Protein AF-A0A840DZH3-F1 (afdb_monome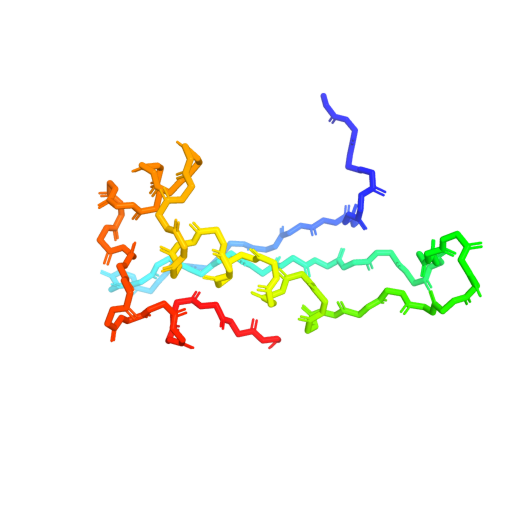r_lite)

Sequence (75 aa):
MVPALVTHWDVSDDGHSTVVAFHFRDSLKFHNGRPVNANDFVGDMMRIVKLQMAKAEIFNEYRILEQNVDDAFYP

Structure (mmCIF, N/CA/C/O backbone):
data_AF-A0A840DZH3-F1
#
_entry.id   AF-A0A840DZH3-F1
#
loop_
_atom_site.group_PDB
_atom_site.id
_atom_site.type_symbol
_atom_site.label_atom_id
_atom_site.label_alt_id
_atom_site.label_comp_id
_atom_site.label_asym_id
_atom_site.label_entity_id
_atom_site.label_seq_id
_atom_site.pdbx_PDB_ins_code
_atom_site.Cartn_x
_atom_site.Cartn_y
_atom_site.Cartn_z
_atom_site.occupancy
_atom_site.B_iso_or_equiv
_atom_site.auth_seq_id
_atom_site.auth_comp_id
_atom_site.auth_asym_id
_atom_site.auth_atom_id
_atom_site.pdbx_PDB_model_num
ATOM 1 N N . MET A 1 1 ? 7.331 16.602 -7.047 1.00 50.44 1 MET A N 1
ATOM 2 C CA . MET A 1 1 ? 7.594 15.180 -6.732 1.00 50.44 1 MET A CA 1
ATOM 3 C C . MET A 1 1 ? 7.337 14.354 -7.981 1.00 50.44 1 MET A C 1
ATOM 5 O O . MET A 1 1 ? 6.291 14.532 -8.585 1.00 50.44 1 MET A O 1
ATOM 9 N N . VAL A 1 2 ? 8.309 13.551 -8.423 1.00 50.25 2 VAL A N 1
ATOM 10 C CA . VAL A 1 2 ? 8.176 12.682 -9.607 1.00 50.25 2 VAL A CA 1
ATOM 11 C C . VAL A 1 2 ? 7.848 11.266 -9.121 1.00 50.25 2 VAL A C 1
ATOM 13 O O . VAL A 1 2 ? 8.574 10.771 -8.256 1.00 50.25 2 VAL A O 1
ATOM 16 N N . PRO A 1 3 ? 6.794 10.604 -9.632 1.00 59.66 3 PRO A N 1
ATOM 17 C CA . PRO A 1 3 ? 6.475 9.229 -9.256 1.00 59.66 3 PRO A CA 1
ATOM 18 C C . PRO A 1 3 ? 7.600 8.257 -9.647 1.00 59.66 3 PRO A C 1
ATOM 20 O O . PRO A 1 3 ? 7.840 8.009 -10.833 1.00 59.66 3 PRO A O 1
ATOM 23 N N . ALA A 1 4 ? 8.308 7.722 -8.647 1.00 74.88 4 ALA A N 1
ATOM 24 C CA . ALA A 1 4 ? 9.409 6.776 -8.854 1.00 74.88 4 ALA A CA 1
ATOM 25 C C . ALA A 1 4 ? 8.920 5.327 -9.041 1.00 74.88 4 ALA A C 1
ATOM 27 O O . ALA A 1 4 ? 9.495 4.584 -9.831 1.00 74.88 4 ALA A O 1
ATOM 28 N N . LEU A 1 5 ? 7.846 4.943 -8.343 1.00 81.62 5 LEU A N 1
ATOM 29 C CA . LEU A 1 5 ? 7.300 3.577 -8.335 1.00 81.62 5 LEU A CA 1
ATOM 30 C C . LEU A 1 5 ? 6.076 3.434 -9.253 1.00 81.62 5 LEU A C 1
ATOM 32 O O . LEU A 1 5 ? 5.988 2.515 -10.063 1.00 81.62 5 LEU A O 1
ATOM 36 N N . VAL A 1 6 ? 5.147 4.380 -9.169 1.00 86.44 6 VAL A N 1
ATOM 37 C CA . VAL A 1 6 ? 3.890 4.341 -9.923 1.00 86.44 6 VAL A CA 1
ATOM 38 C C . VAL A 1 6 ? 3.963 5.237 -11.155 1.00 86.44 6 VAL A C 1
ATOM 40 O O . VAL A 1 6 ? 4.780 6.155 -11.219 1.00 86.44 6 VAL A O 1
ATOM 43 N N . THR A 1 7 ? 3.147 4.951 -12.161 1.00 88.62 7 THR A N 1
ATOM 44 C CA . THR A 1 7 ? 2.939 5.823 -13.324 1.00 88.62 7 THR A CA 1
ATOM 45 C C . THR A 1 7 ? 1.869 6.868 -13.026 1.00 88.62 7 THR A C 1
ATOM 47 O O . THR A 1 7 ? 2.051 8.036 -13.357 1.00 88.62 7 THR A O 1
ATOM 50 N N . HIS A 1 8 ? 0.793 6.449 -12.361 1.00 90.38 8 HIS A N 1
ATOM 51 C CA . HIS A 1 8 ? -0.344 7.265 -11.952 1.00 90.38 8 HIS A CA 1
ATOM 52 C C . HIS A 1 8 ? -1.121 6.559 -10.832 1.00 90.38 8 HIS A C 1
ATOM 54 O O . HIS A 1 8 ? -0.773 5.448 -10.419 1.00 90.38 8 HIS A O 1
ATOM 60 N N . TRP A 1 9 ? -2.157 7.225 -10.332 1.00 93.12 9 TRP A N 1
ATOM 61 C CA . TRP A 1 9 ? -3.141 6.649 -9.429 1.00 93.12 9 TRP A CA 1
ATOM 62 C C . TRP A 1 9 ? -4.535 7.139 -9.809 1.00 93.12 9 TRP A C 1
ATOM 64 O O . TRP A 1 9 ? -4.683 8.269 -10.281 1.00 93.12 9 TRP A O 1
ATOM 74 N N . ASP A 1 10 ? -5.531 6.301 -9.559 1.00 94.88 10 ASP A N 1
ATOM 75 C CA . ASP A 1 10 ? -6.940 6.660 -9.655 1.00 94.88 10 ASP A CA 1
ATOM 76 C C . ASP A 1 10 ? -7.506 6.873 -8.254 1.00 94.88 10 ASP A C 1
ATOM 78 O O . ASP A 1 10 ? -7.094 6.217 -7.295 1.00 94.88 10 ASP A O 1
ATOM 82 N N . VAL A 1 11 ? -8.457 7.795 -8.136 1.00 95.19 11 VAL A N 1
ATOM 83 C CA . VAL A 1 11 ? -9.221 8.009 -6.905 1.00 95.19 11 VAL A CA 1
ATOM 84 C C . VAL A 1 11 ? -10.692 7.822 -7.233 1.00 95.19 11 VAL A C 1
ATOM 86 O O . VAL A 1 11 ? -11.211 8.489 -8.129 1.00 95.19 11 VAL A O 1
ATOM 89 N N . SER A 1 12 ? -11.359 6.936 -6.503 1.00 94.81 12 SER A N 1
ATOM 90 C CA . SER A 1 12 ? -12.810 6.764 -6.561 1.00 94.81 12 SER A CA 1
ATOM 91 C C . SER A 1 12 ? -13.407 6.948 -5.176 1.00 94.81 12 SER A C 1
ATOM 93 O O . SER A 1 12 ? -12.849 6.460 -4.195 1.00 94.81 12 SER A O 1
ATOM 95 N N . ASP A 1 13 ? -14.542 7.631 -5.106 1.00 93.81 13 ASP A N 1
ATOM 96 C CA . ASP A 1 13 ? -15.282 7.854 -3.869 1.00 93.81 13 ASP A CA 1
ATOM 97 C C . ASP A 1 13 ? -16.761 7.565 -4.124 1.00 93.81 13 ASP A C 1
ATOM 99 O O . ASP A 1 13 ? -17.339 8.089 -5.082 1.00 93.81 13 ASP A O 1
ATOM 103 N N . ASP A 1 14 ? -17.354 6.697 -3.310 1.00 92.69 14 ASP A N 1
ATOM 104 C CA . ASP A 1 14 ? -18.767 6.315 -3.399 1.00 92.69 14 ASP A CA 1
ATOM 105 C C . ASP A 1 14 ? -19.642 6.948 -2.299 1.00 92.69 14 ASP A C 1
ATOM 107 O O . ASP A 1 14 ? -20.807 6.585 -2.135 1.00 92.69 14 ASP A O 1
ATOM 111 N N . GLY A 1 15 ? -19.101 7.907 -1.541 1.00 87.38 15 GLY A N 1
ATOM 112 C CA . GLY A 1 15 ? -19.744 8.540 -0.389 1.00 87.38 15 GLY A CA 1
ATOM 113 C C . GLY A 1 15 ? -19.661 7.721 0.904 1.00 87.38 15 GLY A C 1
ATOM 114 O O . GLY A 1 15 ? -20.014 8.233 1.968 1.00 87.38 15 GLY A O 1
ATOM 115 N N . HIS A 1 16 ? -19.177 6.478 0.836 1.00 86.44 16 HIS A N 1
ATOM 116 C CA . HIS A 1 16 ? -18.941 5.598 1.982 1.00 86.44 16 HIS A CA 1
ATOM 117 C C . HIS A 1 16 ? -17.457 5.280 2.174 1.00 86.44 16 HIS A C 1
ATOM 119 O O . HIS A 1 16 ? -17.011 5.071 3.304 1.00 86.44 16 HIS A O 1
ATOM 125 N N . SER A 1 17 ? -16.700 5.247 1.083 1.00 85.19 17 SER A N 1
ATOM 126 C CA . SER A 1 17 ? -15.298 4.873 1.041 1.00 85.19 17 SER A CA 1
ATOM 127 C C . SER A 1 17 ? -14.565 5.628 -0.064 1.00 85.19 17 SER A C 1
ATOM 129 O O . SER A 1 17 ? -15.079 5.814 -1.166 1.00 85.19 17 SER A O 1
ATOM 131 N N . THR A 1 18 ? -13.331 6.033 0.231 1.00 91.50 18 THR A N 1
ATOM 132 C CA . THR A 1 18 ? -12.397 6.553 -0.767 1.00 91.50 18 THR A CA 1
ATOM 133 C C . THR A 1 18 ? -11.366 5.470 -1.060 1.00 91.50 18 THR A C 1
ATOM 135 O O . THR A 1 18 ? -10.631 5.048 -0.166 1.00 91.50 18 THR A O 1
ATOM 138 N N . VAL A 1 19 ? -11.286 5.036 -2.314 1.00 92.94 19 VAL A N 1
ATOM 139 C CA . VAL A 1 19 ? -10.300 4.064 -2.794 1.00 92.94 19 VAL A CA 1
ATOM 140 C C . VAL A 1 19 ? -9.261 4.790 -3.638 1.00 92.94 19 VAL A C 1
ATOM 142 O O . VAL A 1 19 ? -9.602 5.550 -4.546 1.00 92.94 19 VAL A O 1
ATOM 145 N N . VAL A 1 20 ? -7.984 4.538 -3.345 1.00 92.44 20 VAL A N 1
ATOM 146 C CA . VAL A 1 20 ? -6.846 5.040 -4.123 1.00 92.44 20 VAL A CA 1
ATOM 147 C C . VAL A 1 20 ? -6.138 3.855 -4.773 1.00 92.44 20 VAL A C 1
ATOM 149 O O . VAL A 1 20 ? -5.481 3.073 -4.087 1.00 92.44 20 VAL A O 1
ATOM 152 N N . ALA A 1 21 ? -6.268 3.720 -6.092 1.00 93.75 21 ALA A N 1
ATOM 153 C CA . ALA A 1 21 ? -5.664 2.634 -6.859 1.00 93.75 21 ALA A CA 1
ATOM 154 C C . ALA A 1 21 ? -4.337 3.087 -7.478 1.00 93.75 21 ALA A C 1
ATOM 156 O O . ALA A 1 21 ? -4.292 4.068 -8.218 1.00 93.75 21 ALA A O 1
ATOM 157 N N . PHE A 1 22 ? -3.24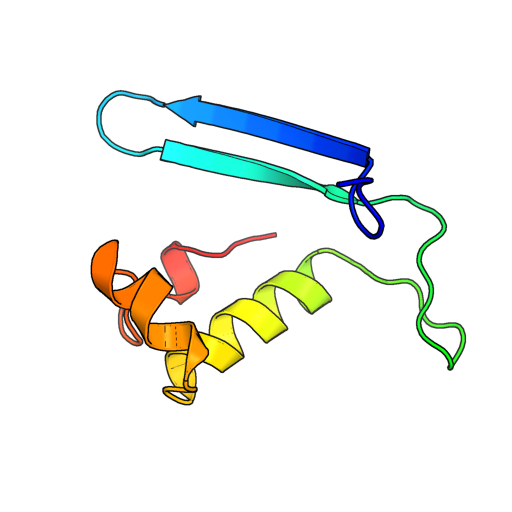6 2.379 -7.187 1.00 91.06 22 PHE A N 1
ATOM 158 C CA . PHE A 1 22 ? -1.902 2.725 -7.652 1.00 91.06 22 PHE A CA 1
ATOM 159 C C . PHE A 1 22 ? -1.473 1.864 -8.841 1.00 91.06 22 PHE A C 1
ATOM 161 O O . PHE A 1 22 ? -1.424 0.640 -8.740 1.00 91.06 22 PHE A O 1
ATOM 168 N N . HIS A 1 23 ? -1.053 2.499 -9.936 1.00 91.12 23 HIS A N 1
ATOM 169 C CA . HIS A 1 23 ? -0.608 1.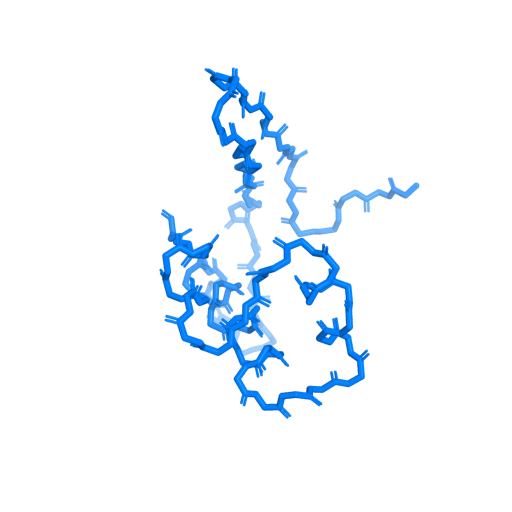795 -11.142 1.00 91.12 23 HIS A CA 1
ATOM 170 C C . HIS A 1 23 ? 0.913 1.769 -11.232 1.00 91.12 23 HIS A C 1
ATOM 172 O O . HIS A 1 23 ? 1.556 2.788 -11.496 1.00 91.12 23 HIS A O 1
ATOM 178 N N . PHE A 1 24 ? 1.511 0.602 -11.006 1.00 88.56 24 PHE A N 1
ATOM 179 C CA . PHE A 1 24 ? 2.965 0.422 -10.973 1.00 88.56 24 PHE A CA 1
ATOM 180 C C . PHE A 1 24 ? 3.584 0.483 -12.373 1.00 88.56 24 PHE A C 1
ATOM 182 O O . PHE A 1 24 ? 2.938 0.205 -13.378 1.00 88.56 24 PHE A O 1
ATOM 189 N N . ARG A 1 25 ? 4.862 0.864 -12.451 1.00 87.94 25 ARG A N 1
ATOM 190 C CA . ARG A 1 25 ? 5.640 0.742 -13.693 1.00 87.94 25 ARG A CA 1
ATOM 191 C C . ARG A 1 25 ? 6.012 -0.725 -13.928 1.00 87.94 25 ARG A C 1
ATOM 193 O O . ARG A 1 25 ? 6.600 -1.349 -13.048 1.00 87.94 25 ARG A O 1
ATOM 200 N N . ASP A 1 26 ? 5.810 -1.220 -15.146 1.00 82.06 26 ASP A N 1
ATOM 201 C CA . ASP A 1 26 ? 6.126 -2.612 -15.521 1.00 82.06 26 ASP A CA 1
ATOM 202 C C . ASP A 1 26 ? 7.617 -2.972 -15.391 1.00 82.06 26 ASP A C 1
ATOM 204 O O . ASP A 1 26 ? 7.993 -4.134 -15.253 1.00 82.06 26 ASP A O 1
ATOM 208 N N . SER A 1 27 ? 8.501 -1.973 -15.447 1.00 82.06 27 SER A N 1
ATOM 209 C CA . SER A 1 27 ? 9.951 -2.174 -15.453 1.00 82.06 27 SER A CA 1
ATOM 210 C C . SER A 1 27 ? 10.589 -2.223 -14.060 1.00 82.06 27 SER A C 1
ATOM 212 O O . SER A 1 27 ? 11.818 -2.205 -13.963 1.00 82.06 27 SER A O 1
ATOM 214 N N . LEU A 1 28 ? 9.802 -2.229 -12.980 1.00 87.88 28 LEU A N 1
ATOM 215 C CA . LEU A 1 28 ? 10.344 -2.233 -11.623 1.00 87.88 28 LEU A CA 1
ATOM 216 C C . LEU A 1 28 ? 10.932 -3.593 -11.255 1.00 87.88 28 LEU A C 1
ATOM 218 O O . LEU A 1 28 ? 10.267 -4.627 -11.315 1.00 87.88 28 LEU A O 1
ATOM 222 N N . LYS A 1 29 ? 12.188 -3.575 -10.809 1.00 90.06 29 LYS A N 1
ATOM 223 C CA . LYS A 1 29 ? 12.893 -4.749 -10.301 1.00 90.06 29 LYS A CA 1
ATOM 224 C C . LYS A 1 29 ? 13.609 -4.402 -9.007 1.00 90.06 29 LYS A C 1
ATOM 226 O O . LYS A 1 29 ? 14.189 -3.324 -8.882 1.00 90.06 29 LYS A O 1
ATOM 231 N N . PHE A 1 30 ? 13.603 -5.337 -8.068 1.00 88.88 30 PHE A N 1
ATOM 232 C CA . PHE A 1 30 ? 14.483 -5.282 -6.908 1.00 88.88 30 PHE A CA 1
ATOM 233 C C . PHE A 1 30 ? 15.947 -5.454 -7.336 1.00 88.88 30 PHE A C 1
ATOM 235 O O . PHE A 1 30 ? 16.244 -5.924 -8.436 1.00 88.88 30 PHE A O 1
ATOM 242 N N . HIS A 1 31 ? 16.882 -5.132 -6.440 1.00 89.38 31 HIS A N 1
ATOM 243 C CA . HIS A 1 31 ? 18.323 -5.270 -6.693 1.00 89.38 31 HIS A CA 1
ATOM 244 C C . HIS A 1 31 ? 18.749 -6.707 -7.061 1.00 89.38 31 HIS A C 1
ATOM 246 O O . HIS A 1 31 ? 19.786 -6.903 -7.683 1.00 89.38 31 HIS A O 1
ATOM 252 N N . ASN A 1 32 ? 17.956 -7.716 -6.683 1.00 91.75 32 ASN A N 1
ATOM 253 C CA . ASN A 1 32 ? 18.174 -9.126 -7.018 1.00 91.75 32 ASN A CA 1
ATOM 254 C C . ASN A 1 32 ? 17.543 -9.547 -8.362 1.00 91.75 32 ASN A C 1
ATOM 256 O O . ASN A 1 32 ? 17.546 -10.728 -8.694 1.00 91.75 32 ASN A O 1
ATOM 260 N N . GLY A 1 33 ? 16.973 -8.607 -9.122 1.00 92.19 33 GLY A N 1
ATOM 261 C CA . GLY A 1 33 ? 16.369 -8.847 -10.433 1.00 92.19 33 GLY A CA 1
ATOM 262 C C . GLY A 1 33 ? 14.918 -9.336 -10.409 1.00 92.19 33 GLY A C 1
ATOM 263 O O . GLY A 1 33 ? 14.304 -9.402 -11.477 1.00 92.19 33 GLY A O 1
ATOM 264 N N . ARG A 1 34 ? 14.342 -9.634 -9.235 1.00 92.75 34 ARG A N 1
ATOM 265 C CA . ARG A 1 34 ? 12.928 -10.019 -9.108 1.00 92.75 34 ARG A CA 1
ATOM 266 C C . ARG A 1 34 ? 12.025 -8.835 -9.492 1.00 92.75 34 ARG A C 1
ATOM 268 O O . ARG A 1 34 ? 12.280 -7.731 -9.002 1.00 92.75 34 ARG A O 1
ATOM 275 N N . PRO A 1 35 ? 10.985 -9.029 -10.325 1.00 90.25 35 PRO A N 1
ATOM 276 C CA . PRO A 1 35 ? 10.022 -7.972 -10.613 1.00 90.25 35 PRO A CA 1
ATOM 277 C C . PRO A 1 35 ? 9.264 -7.573 -9.343 1.00 90.25 35 PRO A C 1
ATOM 279 O O . PRO A 1 35 ? 8.947 -8.427 -8.511 1.00 90.25 35 PRO A O 1
ATOM 282 N N . VAL A 1 36 ? 8.986 -6.280 -9.206 1.00 89.00 36 VAL A N 1
ATOM 283 C CA . VAL A 1 36 ? 8.099 -5.759 -8.159 1.00 89.00 36 VAL A CA 1
ATOM 284 C C . VAL A 1 36 ? 6.656 -6.010 -8.587 1.00 89.00 36 VAL A C 1
ATOM 286 O O . VAL A 1 36 ? 6.312 -5.766 -9.741 1.00 89.00 36 VAL A O 1
ATOM 289 N N . ASN A 1 37 ? 5.812 -6.480 -7.672 1.00 87.88 37 ASN A N 1
ATOM 290 C CA . ASN A 1 37 ? 4.373 -6.606 -7.901 1.00 87.88 37 ASN A CA 1
ATOM 291 C C . ASN A 1 37 ? 3.557 -5.928 -6.784 1.00 87.88 37 ASN A C 1
ATOM 293 O O . ASN A 1 37 ? 4.107 -5.519 -5.762 1.00 87.88 37 ASN A O 1
ATOM 297 N N . ALA A 1 38 ? 2.239 -5.817 -6.977 1.00 89.56 38 ALA A N 1
ATOM 298 C CA . ALA A 1 38 ? 1.338 -5.153 -6.031 1.00 89.56 38 ALA A CA 1
ATOM 299 C C . ALA A 1 38 ? 1.364 -5.776 -4.622 1.00 89.56 38 ALA A C 1
ATOM 301 O O . ALA A 1 38 ? 1.321 -5.048 -3.632 1.00 89.56 38 ALA A O 1
ATOM 302 N N . ASN A 1 39 ? 1.531 -7.100 -4.508 1.00 91.75 39 ASN A N 1
ATOM 303 C CA . ASN A 1 39 ? 1.602 -7.773 -3.206 1.00 91.75 39 ASN A CA 1
ATOM 304 C C . ASN A 1 39 ? 2.835 -7.357 -2.397 1.00 91.75 39 ASN A C 1
ATOM 306 O O . ASN A 1 39 ? 2.762 -7.313 -1.173 1.00 91.75 39 ASN A O 1
ATOM 310 N N . ASP A 1 40 ? 3.955 -7.035 -3.056 1.00 91.31 40 ASP A N 1
ATOM 311 C CA . ASP A 1 40 ? 5.147 -6.537 -2.360 1.00 91.31 40 ASP A CA 1
ATOM 312 C C . ASP A 1 40 ? 4.845 -5.208 -1.653 1.00 91.31 40 ASP A C 1
ATOM 314 O O . ASP A 1 40 ? 5.236 -5.004 -0.506 1.00 91.31 40 ASP A O 1
ATOM 318 N N . PHE A 1 41 ? 4.099 -4.327 -2.324 1.00 90.19 41 PHE A N 1
ATOM 319 C CA . PHE A 1 41 ? 3.689 -3.046 -1.762 1.00 90.19 41 PHE A CA 1
ATOM 320 C C . PHE A 1 41 ? 2.646 -3.213 -0.652 1.00 90.19 41 PHE A C 1
ATOM 322 O O . PHE A 1 41 ? 2.819 -2.669 0.437 1.00 90.19 41 PHE A O 1
ATOM 329 N N . VAL A 1 42 ? 1.596 -4.002 -0.900 1.00 93.44 42 VAL A N 1
ATOM 330 C CA . VAL A 1 42 ? 0.539 -4.291 0.084 1.00 93.44 42 VAL A CA 1
ATOM 331 C C . VAL A 1 42 ? 1.132 -4.897 1.357 1.00 93.44 42 VAL A C 1
ATOM 333 O O . VAL A 1 42 ? 0.831 -4.435 2.456 1.00 93.44 42 VAL A O 1
ATOM 336 N N . GLY A 1 43 ? 2.044 -5.864 1.223 1.00 93.38 43 GLY A N 1
ATOM 337 C CA . GLY A 1 43 ? 2.709 -6.495 2.361 1.00 93.38 43 GLY A CA 1
ATOM 338 C C . GLY A 1 43 ? 3.528 -5.512 3.200 1.00 93.38 43 GLY A C 1
ATOM 339 O O . GLY A 1 43 ? 3.489 -5.572 4.431 1.00 93.38 43 GLY A O 1
ATOM 340 N N . ASP A 1 44 ? 4.229 -4.570 2.564 1.00 92.50 44 ASP A N 1
ATOM 341 C CA . ASP A 1 44 ? 4.973 -3.532 3.282 1.00 92.50 44 ASP A CA 1
ATOM 342 C C . ASP A 1 44 ? 4.052 -2.555 4.026 1.00 92.50 44 ASP A C 1
ATOM 344 O O . ASP A 1 44 ? 4.331 -2.204 5.176 1.00 92.50 44 ASP A O 1
ATOM 348 N N . MET A 1 45 ? 2.932 -2.161 3.418 1.00 94.12 45 MET A N 1
ATOM 349 C CA . MET A 1 45 ? 1.934 -1.289 4.047 1.00 94.12 45 MET A CA 1
ATOM 350 C C . MET A 1 45 ? 1.279 -1.970 5.253 1.00 94.12 45 MET A C 1
ATOM 352 O O . MET A 1 45 ? 1.249 -1.402 6.348 1.00 94.12 45 MET A O 1
ATOM 356 N N . MET A 1 46 ? 0.862 -3.229 5.091 1.00 95.25 46 MET A N 1
ATOM 357 C CA . MET A 1 46 ? 0.347 -4.051 6.187 1.00 95.25 46 MET A CA 1
ATOM 358 C C . MET A 1 46 ? 1.366 -4.175 7.321 1.00 95.25 46 MET A C 1
ATOM 360 O O . MET A 1 46 ? 1.016 -4.030 8.490 1.00 95.25 46 MET A O 1
ATOM 364 N N . ARG A 1 47 ? 2.645 -4.398 6.995 1.00 95.81 47 ARG A N 1
ATOM 365 C CA . ARG A 1 47 ? 3.726 -4.524 7.981 1.00 95.81 47 ARG A CA 1
ATOM 366 C C . ARG A 1 47 ? 3.931 -3.246 8.794 1.00 95.81 47 ARG A C 1
ATOM 368 O O . ARG A 1 47 ? 4.153 -3.348 9.998 1.00 95.81 47 ARG A O 1
ATOM 375 N N . ILE A 1 48 ? 3.859 -2.068 8.169 1.00 95.75 48 ILE A N 1
ATOM 376 C CA . ILE A 1 48 ? 3.986 -0.776 8.869 1.00 95.75 48 ILE A CA 1
ATOM 377 C C . ILE A 1 48 ? 2.932 -0.655 9.974 1.00 95.75 48 ILE A C 1
ATOM 379 O O . ILE A 1 48 ? 3.275 -0.269 11.093 1.00 95.75 48 ILE A O 1
ATOM 383 N N . VAL A 1 49 ? 1.683 -1.021 9.673 1.00 96.00 49 VAL A N 1
ATOM 384 C CA . VAL A 1 49 ? 0.560 -0.958 10.620 1.00 96.00 49 VAL A CA 1
ATOM 385 C C . VAL A 1 49 ? 0.650 -2.075 11.663 1.00 96.00 49 VAL A C 1
ATOM 387 O O . VAL A 1 49 ? 0.624 -1.791 12.858 1.00 96.00 49 VAL A O 1
ATOM 390 N N . LYS A 1 50 ? 0.827 -3.337 11.246 1.00 95.38 50 LYS A N 1
ATOM 391 C CA . LYS A 1 50 ? 0.874 -4.501 12.157 1.00 95.38 50 LYS A CA 1
ATOM 392 C C . LYS A 1 50 ? 2.024 -4.421 13.163 1.00 95.38 50 LYS A C 1
ATOM 394 O O . LYS A 1 50 ? 1.882 -4.852 14.298 1.00 95.38 50 LYS A O 1
ATOM 399 N N . LEU A 1 51 ? 3.161 -3.844 12.773 1.00 95.88 51 LEU A N 1
ATOM 400 C CA . LEU A 1 51 ? 4.318 -3.676 13.660 1.00 95.88 51 LEU A CA 1
ATOM 401 C C . LEU A 1 51 ? 4.360 -2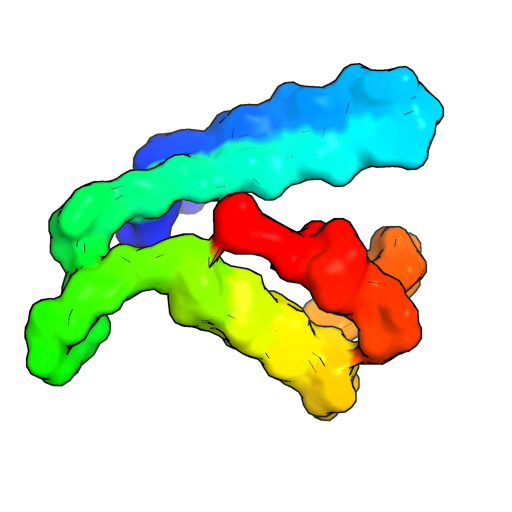.311 14.364 1.00 95.88 51 LEU A C 1
ATOM 403 O O . LEU A 1 51 ? 5.374 -2.003 14.990 1.00 95.88 51 LEU A O 1
ATOM 407 N N . GLN A 1 52 ? 3.304 -1.495 14.248 1.00 91.75 52 GLN A N 1
ATOM 408 C CA . GLN A 1 52 ? 3.182 -0.179 14.893 1.00 91.75 52 GLN A CA 1
ATOM 409 C C . GLN A 1 52 ? 4.436 0.695 14.704 1.00 91.75 52 GLN A C 1
ATOM 411 O O . GLN A 1 52 ? 4.973 1.292 15.637 1.00 91.75 52 GLN A O 1
ATOM 416 N N . MET A 1 53 ? 4.948 0.746 13.471 1.00 93.69 53 MET A N 1
ATOM 417 C CA . MET A 1 53 ? 6.118 1.565 13.148 1.00 93.69 53 MET A CA 1
ATOM 418 C C . MET A 1 53 ? 5.777 3.055 13.246 1.00 93.69 53 MET A C 1
ATOM 420 O O . MET A 1 53 ? 4.616 3.427 13.154 1.00 93.69 53 MET A O 1
ATOM 424 N N . ALA A 1 54 ? 6.776 3.942 13.319 1.00 86.25 54 ALA A N 1
ATOM 425 C CA . ALA A 1 54 ? 6.536 5.392 13.411 1.00 86.25 54 ALA A CA 1
ATOM 426 C C . ALA A 1 54 ? 5.610 5.955 12.306 1.00 86.25 54 ALA A C 1
ATOM 428 O O . ALA A 1 54 ? 4.933 6.951 12.511 1.00 86.25 54 ALA A O 1
ATOM 429 N N . LYS A 1 55 ? 5.552 5.314 11.130 1.00 86.06 55 LYS A N 1
ATOM 430 C CA . LYS A 1 55 ? 4.654 5.706 10.028 1.00 86.06 55 LYS A CA 1
ATOM 431 C C . LYS A 1 55 ? 3.215 5.183 10.164 1.00 86.06 55 LYS A C 1
ATOM 433 O O . LYS A 1 55 ? 2.380 5.562 9.351 1.00 86.06 55 LYS A O 1
ATOM 438 N N . ALA A 1 56 ? 2.922 4.336 11.151 1.00 90.94 56 ALA A N 1
ATOM 439 C CA . ALA A 1 56 ? 1.584 3.811 11.418 1.00 90.94 56 ALA A CA 1
ATOM 440 C C . ALA A 1 56 ? 0.605 4.902 11.874 1.00 90.94 56 ALA A C 1
ATOM 442 O O . ALA A 1 56 ? -0.587 4.787 11.615 1.00 90.94 56 ALA A O 1
ATOM 443 N N . GLU A 1 57 ? 1.106 5.979 12.490 1.00 91.00 57 GLU A N 1
ATOM 444 C CA . GLU A 1 57 ? 0.287 7.092 12.989 1.00 91.00 57 GLU A CA 1
ATOM 445 C C . GLU A 1 57 ? -0.611 7.690 11.897 1.00 91.00 57 GLU A C 1
ATOM 447 O O . GLU A 1 57 ? -1.805 7.863 12.124 1.00 91.00 57 GLU A O 1
ATOM 452 N N . ILE A 1 58 ? -0.084 7.856 10.676 1.00 91.50 58 ILE A N 1
ATOM 453 C CA . ILE A 1 58 ? -0.859 8.342 9.523 1.00 91.50 58 ILE A CA 1
ATOM 454 C C . ILE A 1 58 ? -2.041 7.412 9.219 1.00 91.50 58 ILE A C 1
ATOM 456 O O . ILE A 1 58 ? -3.123 7.885 8.908 1.00 91.50 58 ILE A O 1
ATOM 460 N N . PHE A 1 59 ? -1.875 6.092 9.313 1.00 93.06 59 PHE A N 1
ATOM 461 C CA . PHE A 1 59 ? -2.957 5.135 9.043 1.00 93.06 59 PHE A CA 1
ATOM 462 C C . PHE A 1 59 ? -3.988 5.102 10.177 1.00 93.06 59 PHE A C 1
ATOM 464 O O . PHE A 1 59 ? -5.191 5.015 9.916 1.00 93.06 59 PHE A O 1
ATOM 471 N N . ASN A 1 60 ? -3.534 5.272 11.420 1.00 91.81 60 ASN A N 1
ATOM 472 C CA . ASN A 1 60 ? -4.405 5.351 12.589 1.00 91.81 60 ASN A CA 1
ATOM 473 C C . ASN A 1 60 ? -5.373 6.546 12.502 1.00 91.81 60 ASN A C 1
ATOM 475 O O . ASN A 1 60 ? -6.533 6.410 12.895 1.00 91.81 60 ASN A O 1
ATOM 479 N N . GLU A 1 61 ? -4.938 7.687 11.948 1.00 92.06 61 GLU A N 1
ATOM 480 C CA . GLU A 1 61 ? -5.794 8.864 11.704 1.00 92.06 61 GLU A CA 1
ATOM 481 C C . GLU A 1 61 ? -7.004 8.534 10.812 1.00 92.06 61 GLU A C 1
ATOM 483 O O . GLU A 1 61 ? -8.109 9.020 11.057 1.00 92.06 61 GLU A O 1
ATOM 488 N N . TYR A 1 62 ? -6.826 7.635 9.839 1.00 90.56 62 TYR A N 1
ATOM 489 C CA . TYR A 1 62 ? -7.893 7.124 8.968 1.00 90.56 62 TYR A CA 1
ATOM 490 C C . TYR A 1 62 ? -8.572 5.859 9.515 1.00 90.56 62 TYR A C 1
ATOM 492 O O . TYR A 1 62 ? -9.352 5.223 8.810 1.00 90.56 62 TYR A O 1
ATOM 500 N N . ARG A 1 63 ? -8.309 5.490 10.777 1.00 92.56 63 ARG A N 1
ATOM 501 C CA . ARG A 1 63 ? -8.828 4.277 11.437 1.00 92.56 63 ARG A CA 1
ATOM 502 C C . ARG A 1 63 ? -8.440 2.972 10.735 1.00 92.56 63 ARG A C 1
ATOM 504 O O . ARG A 1 63 ? -9.139 1.967 10.880 1.00 92.56 63 ARG A O 1
ATOM 511 N N . ILE A 1 64 ? -7.316 2.976 10.024 1.00 94.62 64 ILE A N 1
ATOM 512 C CA . ILE A 1 64 ? -6.667 1.768 9.521 1.00 94.62 64 ILE A CA 1
ATOM 513 C C . ILE A 1 64 ? -5.741 1.269 10.632 1.00 94.62 64 ILE A C 1
ATOM 515 O O . ILE A 1 64 ? -4.717 1.875 10.934 1.00 94.62 64 ILE A O 1
ATOM 519 N N . LEU A 1 65 ? -6.152 0.183 11.273 1.00 95.00 65 LEU A N 1
ATOM 520 C CA . LEU A 1 65 ? -5.567 -0.404 12.471 1.00 95.00 65 LEU A CA 1
ATOM 521 C C . LEU A 1 65 ? -5.265 -1.886 12.222 1.00 95.00 65 LEU A C 1
ATOM 523 O O . LEU A 1 65 ? -5.695 -2.464 11.226 1.00 95.00 65 LEU A O 1
ATOM 527 N N . GLU A 1 66 ? -4.553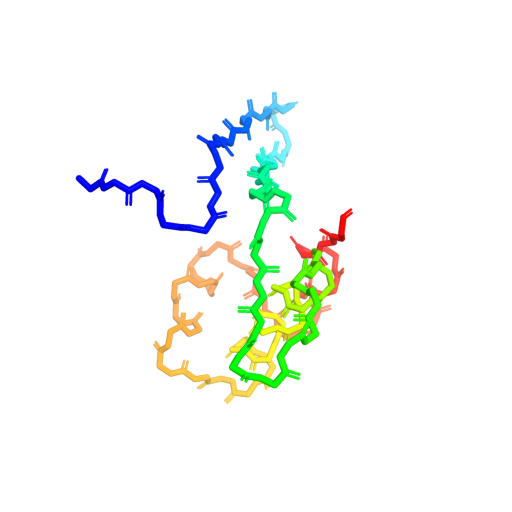 -2.534 13.144 1.00 95.12 66 GLU A N 1
ATOM 528 C CA . GLU A 1 66 ? -4.182 -3.950 13.010 1.00 95.12 66 GLU A CA 1
ATOM 529 C C . GLU A 1 66 ? -5.383 -4.860 12.698 1.00 95.12 66 GLU A C 1
ATOM 531 O O . GLU A 1 66 ? -5.266 -5.766 11.879 1.00 95.12 66 GLU A O 1
ATOM 536 N N . GLN A 1 67 ? -6.552 -4.585 13.284 1.00 94.69 67 GLN A N 1
ATOM 537 C CA . GLN A 1 67 ? -7.750 -5.409 13.120 1.00 94.69 67 GLN A CA 1
ATOM 538 C C . GLN A 1 67 ? -8.448 -5.301 11.755 1.00 94.69 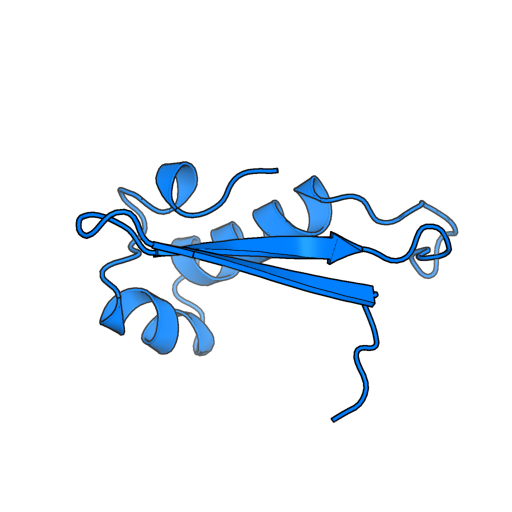67 GLN A C 1
ATOM 540 O O . GLN A 1 67 ? -9.290 -6.144 11.466 1.00 94.69 67 GLN A O 1
ATOM 545 N N . ASN A 1 68 ? -8.175 -4.266 10.954 1.00 95.19 68 ASN A N 1
ATOM 546 C CA . ASN A 1 68 ? -8.854 -4.032 9.668 1.00 95.19 68 ASN A CA 1
ATOM 547 C C . ASN A 1 68 ? -7.891 -3.702 8.516 1.00 95.19 68 ASN A C 1
ATOM 549 O O . ASN A 1 68 ? -8.323 -3.387 7.410 1.00 95.19 68 ASN A O 1
ATOM 553 N N . VAL A 1 69 ? -6.581 -3.775 8.755 1.00 95.50 69 VAL A N 1
ATOM 554 C CA . VAL A 1 69 ? -5.556 -3.461 7.753 1.00 95.50 69 VAL A CA 1
ATOM 555 C C . VAL A 1 69 ? -5.622 -4.378 6.528 1.00 95.50 69 VAL A C 1
ATOM 557 O O . VAL A 1 69 ? -5.288 -3.944 5.429 1.00 95.50 69 VAL A O 1
ATOM 560 N N . ASP A 1 70 ? -6.071 -5.622 6.708 1.00 94.38 70 ASP A N 1
ATOM 561 C CA . ASP A 1 70 ? -6.197 -6.593 5.619 1.00 94.38 70 ASP A CA 1
ATOM 562 C C . ASP A 1 70 ? -7.357 -6.251 4.661 1.00 94.38 70 ASP A C 1
ATOM 564 O O . ASP A 1 70 ? -7.283 -6.584 3.482 1.00 94.38 70 ASP A O 1
ATOM 568 N N . ASP A 1 71 ? -8.374 -5.518 5.131 1.00 93.88 71 ASP A N 1
ATOM 569 C CA . ASP A 1 71 ? -9.458 -4.990 4.289 1.00 93.88 71 ASP A CA 1
ATOM 570 C C . ASP A 1 71 ? -9.070 -3.651 3.637 1.00 93.88 71 ASP A C 1
ATOM 572 O O . ASP A 1 71 ? -9.548 -3.305 2.558 1.00 93.88 71 ASP A O 1
ATOM 576 N N . ALA A 1 72 ? -8.197 -2.882 4.298 1.00 93.31 72 ALA A N 1
ATOM 577 C CA . ALA A 1 72 ? -7.774 -1.558 3.847 1.00 93.31 72 ALA A CA 1
ATOM 578 C C . ALA A 1 72 ? -6.731 -1.593 2.717 1.00 93.31 72 ALA A C 1
ATOM 580 O O . ALA A 1 72 ? -6.661 -0.654 1.924 1.00 93.31 72 ALA A O 1
ATOM 581 N N . PHE A 1 73 ? -5.910 -2.646 2.640 1.00 94.44 73 PHE A N 1
ATOM 582 C CA . PHE A 1 73 ? -4.893 -2.806 1.598 1.00 94.44 73 PHE A CA 1
ATOM 583 C C . PHE A 1 73 ? -5.075 -4.121 0.850 1.00 94.44 73 PHE A C 1
ATOM 585 O O . PHE A 1 73 ? -4.883 -5.195 1.415 1.00 94.44 73 PHE A O 1
ATOM 592 N N . TYR A 1 74 ? -5.355 -4.031 -0.449 1.00 91.94 74 TYR A N 1
ATOM 593 C CA . TYR A 1 74 ? -5.502 -5.187 -1.327 1.00 91.94 74 TYR A CA 1
ATOM 594 C C . TYR A 1 74 ? -4.794 -4.965 -2.679 1.00 91.94 74 TYR A C 1
ATOM 596 O O . TYR A 1 74 ? -4.554 -3.811 -3.048 1.00 91.94 74 TYR A O 1
ATOM 604 N N . PRO A 1 75 ? -4.394 -6.048 -3.379 1.00 89.12 75 PRO A N 1
ATOM 605 C CA . PRO A 1 75 ? -3.719 -5.972 -4.678 1.00 89.12 75 PRO A CA 1
ATOM 606 C C . PRO A 1 75 ? -4.608 -5.501 -5.831 1.00 89.12 75 PRO A C 1
ATOM 608 O O . PRO A 1 75 ? -5.827 -5.784 -5.803 1.00 89.12 75 PRO A O 1
#

Secondary structure (DSSP, 8-state):
---SSEEEEEEEE-SS-EEEEEEE-TT-B-TTSPBP-HHHHHHHHHHHHHTT-TTHHHHHHTT--TTTHHHH---

Radius of gyration: 13.74 Å; chains: 1; bounding box: 38×25×30 Å

pLDDT: mean 89.71, std 8.37, range [50.25, 96.0]

Foldseek 3Di:
DDDPFFPDWDWDDPPVDIDIGTHGDQPDADPVRHHDDLVVVLVVQLCCQLVVPPVVVVVVVVVCHNVCSVVVGDD

InterPro domains:
  IPR000914 Solute-binding protein family 5 domain [PF00496] (2-50)

Organism: NCBI:txid1460968